Protein AF-A0A8D8LCX2-F1 (afdb_monomer_lite)

Organism: Culex pipiens (NCBI:txid7175)

Radius of gyration: 20.06 Å; chains: 1; bounding box: 46×40×58 Å

Structure (mmCIF, N/CA/C/O backbone):
data_AF-A0A8D8LCX2-F1
#
_entry.id   AF-A0A8D8LCX2-F1
#
loop_
_atom_site.group_PDB
_atom_site.id
_atom_site.type_symbol
_atom_site.label_atom_id
_atom_site.label_alt_id
_atom_site.label_comp_id
_atom_site.label_asym_id
_atom_site.label_entity_id
_atom_site.label_seq_id
_atom_site.pdbx_PDB_ins_code
_atom_site.Cartn_x
_atom_site.Cartn_y
_atom_site.Cartn_z
_atom_site.occupancy
_atom_site.B_iso_or_equiv
_atom_site.auth_seq_id
_atom_site.auth_comp_id
_atom_site.auth_asym_id
_atom_site.auth_atom_id
_atom_site.pdbx_PDB_model_num
ATOM 1 N N . GLY A 1 1 ? -2.195 1.682 -5.892 1.00 64.81 1 GLY A N 1
ATOM 2 C CA . GLY A 1 1 ? -2.215 1.460 -7.349 1.00 64.81 1 GLY A CA 1
ATOM 3 C C . GLY A 1 1 ? -3.031 0.234 -7.707 1.00 64.81 1 GLY A C 1
ATOM 4 O O . GLY A 1 1 ? -2.460 -0.830 -7.882 1.00 64.81 1 GLY A O 1
ATOM 5 N N . TRP A 1 2 ? -4.360 0.350 -7.808 1.00 81.69 2 TRP A N 1
ATOM 6 C CA . TRP A 1 2 ? -5.208 -0.808 -8.139 1.00 81.69 2 TRP A CA 1
ATOM 7 C C . TRP A 1 2 ? -5.316 -1.058 -9.650 1.00 81.69 2 TRP A C 1
ATOM 9 O O . TRP A 1 2 ? -5.360 -2.205 -10.067 1.00 81.69 2 TRP A O 1
ATOM 19 N N . VAL A 1 3 ? -5.315 0.005 -10.467 1.00 79.75 3 VAL A N 1
ATOM 20 C CA . VAL A 1 3 ? -5.459 -0.081 -11.933 1.00 79.75 3 VAL A CA 1
ATOM 21 C C . VAL A 1 3 ? -4.341 -0.921 -12.557 1.00 79.75 3 VAL A C 1
ATOM 23 O O . VAL A 1 3 ? -4.621 -1.839 -13.320 1.00 79.75 3 VAL A O 1
ATOM 26 N N . SER A 1 4 ? -3.088 -0.663 -12.177 1.00 74.88 4 SER A N 1
ATOM 27 C CA . SER A 1 4 ? -1.907 -1.374 -12.689 1.00 74.88 4 SER A CA 1
ATOM 28 C C . SER A 1 4 ? -1.832 -2.846 -12.278 1.00 74.88 4 SER A C 1
ATOM 30 O O . SER A 1 4 ? -1.096 -3.603 -12.898 1.00 74.88 4 SER A O 1
ATOM 32 N N . THR A 1 5 ? -2.567 -3.261 -11.241 1.00 77.94 5 THR A N 1
ATOM 33 C CA . THR A 1 5 ? -2.589 -4.657 -10.777 1.00 77.94 5 THR A CA 1
ATOM 34 C C . THR A 1 5 ? -3.696 -5.494 -11.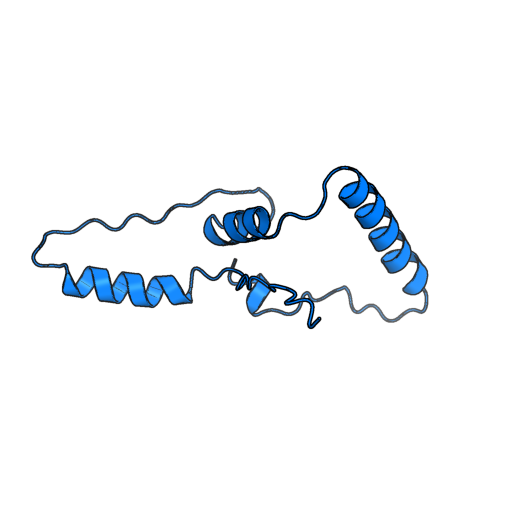414 1.00 77.94 5 THR A C 1
ATOM 36 O O . THR A 1 5 ? -3.635 -6.716 -11.323 1.00 77.94 5 THR A O 1
ATOM 39 N N . ILE A 1 6 ? -4.698 -4.877 -12.050 1.00 77.81 6 ILE A N 1
ATOM 40 C CA . ILE A 1 6 ? -5.835 -5.603 -12.644 1.00 77.81 6 ILE A CA 1
ATOM 41 C C . ILE A 1 6 ? -5.928 -5.469 -14.162 1.00 77.81 6 ILE A C 1
ATOM 43 O O . ILE A 1 6 ? -6.504 -6.336 -14.813 1.00 77.81 6 ILE A O 1
ATOM 47 N N . ALA A 1 7 ? -5.399 -4.384 -14.725 1.00 77.31 7 ALA A N 1
ATOM 48 C CA . ALA A 1 7 ? -5.407 -4.156 -16.155 1.00 77.31 7 ALA A CA 1
ATOM 49 C C . ALA A 1 7 ? -4.025 -4.522 -16.702 1.00 77.31 7 ALA A C 1
ATOM 51 O O . ALA A 1 7 ? -3.030 -3.955 -16.235 1.00 77.31 7 ALA A O 1
ATOM 52 N N . PRO A 1 8 ? -3.926 -5.436 -17.684 1.00 70.50 8 PRO A N 1
ATOM 53 C CA . PRO A 1 8 ? -2.694 -5.551 -18.441 1.00 70.50 8 PRO A CA 1
ATOM 54 C C . PRO A 1 8 ? -2.390 -4.184 -19.053 1.00 70.50 8 PRO A C 1
ATOM 56 O O . PRO A 1 8 ? -3.292 -3.483 -19.517 1.00 70.50 8 PRO A O 1
ATOM 59 N N . ILE A 1 9 ? -1.118 -3.789 -19.036 1.00 65.19 9 ILE A N 1
ATOM 60 C CA . ILE A 1 9 ? -0.679 -2.627 -19.802 1.00 65.19 9 ILE A CA 1
ATOM 61 C C . ILE A 1 9 ? -0.944 -2.960 -21.268 1.00 65.19 9 ILE A C 1
ATOM 63 O O . ILE A 1 9 ? -0.229 -3.756 -21.877 1.00 65.19 9 ILE A O 1
ATOM 67 N N . SER A 1 10 ? -2.005 -2.377 -21.820 1.00 63.97 10 SER A N 1
ATOM 68 C CA . SER A 1 10 ? -2.255 -2.360 -23.252 1.00 63.97 10 SER A CA 1
ATOM 69 C C . SER A 1 10 ? -1.157 -1.509 -23.883 1.00 63.97 10 SER A C 1
ATOM 71 O O . SER A 1 10 ? -1.280 -0.290 -23.994 1.00 63.97 10 SER A O 1
ATOM 73 N N . GLY A 1 11 ? -0.036 -2.137 -24.234 1.00 57.62 11 GLY A N 1
ATOM 74 C CA . GLY A 1 11 ? 0.881 -1.556 -25.207 1.00 57.62 11 GLY A CA 1
ATOM 75 C C . GLY A 1 11 ? 0.137 -1.369 -26.535 1.00 57.62 11 GLY A C 1
ATOM 76 O O . GLY A 1 11 ? -0.832 -2.094 -26.782 1.00 57.62 11 GLY A O 1
ATOM 77 N N . PRO A 1 12 ? 0.539 -0.410 -27.385 1.00 52.41 12 PRO A N 1
ATOM 78 C CA . PRO A 1 12 ? -0.098 -0.232 -28.679 1.00 52.41 12 PRO A CA 1
ATOM 79 C C . PRO A 1 12 ? 0.035 -1.535 -29.474 1.00 52.41 12 PRO A C 1
ATOM 81 O O . PRO A 1 12 ? 1.126 -1.915 -29.898 1.00 52.41 12 PRO A O 1
ATOM 84 N N . THR A 1 13 ? -1.080 -2.243 -29.643 1.00 53.59 13 THR A N 1
ATOM 85 C CA . THR A 1 13 ? -1.236 -3.244 -30.690 1.00 53.59 13 THR A CA 1
ATOM 86 C C . THR A 1 13 ? -1.343 -2.477 -31.994 1.00 53.59 13 THR A C 1
ATOM 88 O O . THR A 1 13 ? -2.441 -2.103 -32.399 1.00 53.59 13 THR A O 1
ATOM 91 N N . ASP A 1 14 ? -0.208 -2.200 -32.621 1.00 42.31 14 ASP A N 1
ATOM 92 C CA . ASP A 1 14 ? -0.201 -1.826 -34.025 1.00 42.31 14 ASP A CA 1
ATOM 93 C C . ASP A 1 14 ? 0.677 -2.830 -34.760 1.00 42.31 14 ASP A C 1
ATOM 95 O O . ASP A 1 14 ? 1.880 -2.959 -34.513 1.00 42.31 14 ASP A O 1
ATOM 99 N N . GLY A 1 15 ? 0.020 -3.651 -35.573 1.00 50.00 15 GLY A N 1
ATOM 100 C CA . GLY A 1 15 ? 0.674 -4.662 -36.377 1.00 50.00 15 GLY A CA 1
ATOM 101 C C . GLY A 1 15 ? 1.490 -3.984 -37.461 1.00 50.00 15 GLY A C 1
ATOM 102 O O . GLY A 1 15 ? 0.933 -3.592 -38.473 1.00 50.00 15 GLY A O 1
ATOM 103 N N . THR A 1 16 ? 2.800 -3.844 -37.271 1.00 44.66 16 THR A N 1
ATOM 104 C CA . THR A 1 16 ? 3.784 -3.725 -38.357 1.00 44.66 16 THR A CA 1
ATOM 105 C C . THR A 1 16 ? 5.179 -4.021 -37.795 1.00 44.66 16 THR A C 1
ATOM 107 O O . THR A 1 16 ? 5.531 -3.586 -36.698 1.00 44.66 16 THR A O 1
ATOM 110 N N . ASP A 1 17 ? 5.974 -4.777 -38.544 1.00 45.97 17 ASP A N 1
ATOM 111 C CA . ASP A 1 17 ? 7.212 -5.468 -38.162 1.00 45.97 17 ASP A CA 1
ATOM 112 C C . ASP A 1 17 ? 8.438 -4.573 -37.830 1.00 45.97 17 ASP A C 1
ATOM 114 O O . ASP A 1 17 ? 9.530 -4.756 -38.365 1.00 45.97 17 ASP A O 1
ATOM 118 N N . ALA A 1 18 ? 8.303 -3.615 -36.903 1.00 48.50 18 ALA A N 1
ATOM 119 C CA . ALA A 1 18 ? 9.381 -2.714 -36.451 1.00 48.50 18 ALA A CA 1
ATOM 120 C C . ALA A 1 18 ? 9.593 -2.682 -34.914 1.00 48.50 18 ALA A C 1
ATOM 122 O O . ALA A 1 18 ? 10.344 -1.855 -34.387 1.00 48.50 18 ALA A O 1
ATOM 123 N N . SER A 1 19 ? 8.947 -3.586 -34.172 1.00 49.53 19 SER A N 1
ATOM 124 C CA . SER A 1 19 ? 8.804 -3.569 -32.702 1.00 49.53 19 SER A CA 1
ATOM 125 C C . SER A 1 19 ? 10.043 -3.998 -31.902 1.00 49.53 19 SER A C 1
ATOM 127 O O . SER A 1 19 ? 10.137 -3.717 -30.707 1.00 49.53 19 SER A O 1
ATOM 129 N N . GLY A 1 20 ? 11.035 -4.627 -32.538 1.00 48.94 20 GLY A N 1
ATOM 130 C CA . GLY A 1 20 ? 12.274 -5.027 -31.863 1.00 48.94 20 GLY A CA 1
ATOM 131 C C . GLY A 1 20 ? 13.120 -3.833 -31.406 1.00 48.94 20 GLY A C 1
ATOM 132 O O . GLY A 1 20 ? 13.634 -3.822 -30.291 1.00 48.94 20 GLY A O 1
ATOM 133 N N . CYS A 1 21 ? 13.232 -2.788 -32.233 1.00 49.72 21 CYS A N 1
ATOM 134 C CA . CYS A 1 21 ? 14.119 -1.652 -31.960 1.00 49.72 21 CYS A CA 1
ATOM 135 C C . CYS A 1 21 ? 13.567 -0.700 -30.880 1.00 49.72 21 CYS A C 1
ATOM 137 O O . CYS A 1 21 ? 14.341 -0.136 -30.104 1.00 49.72 21 CYS A O 1
ATOM 139 N N . SER A 1 22 ? 12.243 -0.520 -30.797 1.00 57.75 22 SER A N 1
ATOM 140 C CA . SER A 1 22 ? 11.609 0.383 -29.823 1.00 57.75 22 SER A CA 1
ATOM 141 C C . SER A 1 22 ? 11.686 -0.162 -28.396 1.00 57.75 22 SER A C 1
ATOM 143 O O . SER A 1 22 ? 12.117 0.558 -27.495 1.00 57.75 22 SER A O 1
ATOM 145 N N . ILE A 1 23 ? 11.378 -1.448 -28.207 1.00 60.19 23 ILE A N 1
ATOM 146 C CA . ILE A 1 23 ? 11.485 -2.130 -26.911 1.00 60.19 23 ILE A CA 1
ATOM 147 C C . ILE A 1 23 ? 12.947 -2.216 -26.459 1.00 60.19 23 ILE A C 1
ATOM 149 O O . ILE A 1 23 ? 13.243 -1.981 -25.288 1.00 60.19 23 ILE A O 1
ATOM 153 N N . GLN A 1 24 ? 13.882 -2.497 -27.376 1.00 64.06 24 GLN A N 1
ATOM 154 C CA . GLN A 1 24 ? 15.312 -2.522 -27.055 1.00 64.06 24 GLN A CA 1
ATOM 155 C C . GLN A 1 24 ? 15.809 -1.142 -26.605 1.00 64.06 24 GLN A C 1
ATOM 157 O O . GLN A 1 24 ? 16.473 -1.024 -25.580 1.00 64.06 24 GLN A O 1
ATOM 162 N N . ARG A 1 25 ? 15.398 -0.075 -27.303 1.00 68.88 25 ARG A N 1
ATOM 163 C CA . ARG A 1 25 ? 15.744 1.307 -26.946 1.00 68.88 25 ARG A CA 1
ATOM 164 C C . ARG A 1 25 ? 15.174 1.723 -25.587 1.00 68.88 25 ARG A C 1
ATOM 166 O O . ARG A 1 25 ? 15.828 2.485 -24.877 1.00 68.88 25 ARG A O 1
ATOM 173 N N . GLU A 1 26 ? 13.977 1.273 -25.214 1.00 70.62 26 GLU A N 1
ATOM 174 C CA . GLU A 1 26 ? 13.441 1.509 -23.867 1.00 70.62 26 GLU A CA 1
ATOM 175 C C . GLU A 1 26 ? 14.204 0.731 -22.798 1.00 70.62 26 GLU A C 1
ATOM 177 O O . GLU A 1 26 ? 14.572 1.314 -21.779 1.00 70.62 26 GLU A O 1
ATOM 182 N N . LYS A 1 27 ? 14.535 -0.539 -23.053 1.00 71.38 27 LYS A N 1
ATOM 183 C CA . LYS A 1 27 ? 15.382 -1.340 -22.158 1.00 71.38 27 LYS A CA 1
ATOM 184 C C . LYS A 1 27 ? 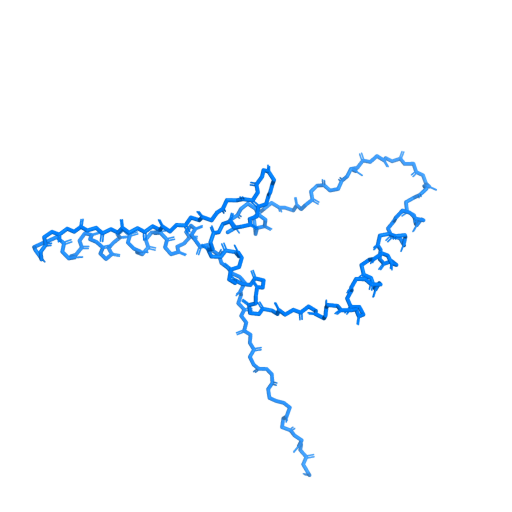16.744 -0.686 -21.929 1.00 71.38 27 LYS A C 1
ATOM 186 O O . LYS A 1 27 ? 17.171 -0.583 -20.784 1.00 71.38 27 LYS A O 1
ATOM 191 N N . ASP A 1 28 ? 17.380 -0.166 -22.976 1.00 78.38 28 ASP A N 1
ATOM 192 C CA . ASP A 1 28 ? 18.673 0.520 -22.874 1.00 78.38 28 ASP A CA 1
ATOM 193 C C . ASP A 1 28 ? 18.578 1.817 -22.058 1.00 78.38 28 ASP A C 1
ATOM 195 O O . ASP A 1 28 ? 19.476 2.146 -21.280 1.00 78.38 28 ASP A O 1
ATOM 199 N N . LYS A 1 29 ? 17.480 2.568 -22.208 1.00 78.06 29 LYS A N 1
ATOM 200 C CA . LYS A 1 29 ? 17.213 3.766 -21.397 1.00 78.06 29 LYS A CA 1
ATOM 201 C C . LYS A 1 29 ? 17.001 3.401 -19.931 1.00 78.06 29 LYS A C 1
ATOM 203 O O . LYS A 1 29 ? 17.614 4.023 -19.066 1.00 78.06 29 LYS A O 1
ATOM 208 N N . ILE A 1 30 ? 16.181 2.386 -19.656 1.00 77.81 30 ILE A N 1
ATOM 209 C CA . ILE A 1 30 ? 15.925 1.896 -18.298 1.00 77.81 30 ILE A CA 1
ATOM 210 C C . ILE A 1 30 ? 17.231 1.396 -17.679 1.00 77.81 30 ILE A C 1
ATOM 212 O O . ILE A 1 30 ? 17.549 1.802 -16.569 1.00 77.81 30 ILE A O 1
ATOM 216 N N . SER A 1 31 ? 18.045 0.638 -18.419 1.00 79.31 31 SER A N 1
ATOM 217 C CA . SER A 1 31 ? 19.341 0.130 -17.954 1.00 79.31 31 SER A CA 1
ATOM 218 C C . SER A 1 31 ? 20.303 1.248 -17.537 1.00 79.31 31 SER A C 1
ATOM 220 O O . SER A 1 31 ? 21.015 1.108 -16.543 1.00 79.31 31 SER A O 1
ATOM 222 N N . LYS A 1 32 ? 20.330 2.368 -18.270 1.00 81.12 32 LYS A N 1
ATOM 223 C CA . LYS A 1 32 ? 21.144 3.545 -17.915 1.00 81.12 32 LYS A CA 1
ATOM 224 C C . LYS A 1 32 ? 20.629 4.248 -16.660 1.00 81.12 32 LYS A C 1
ATOM 226 O O . LYS A 1 32 ? 21.424 4.738 -15.863 1.00 81.12 32 LYS A O 1
ATOM 231 N N . ILE A 1 33 ? 19.311 4.293 -16.472 1.00 77.88 33 ILE A N 1
ATOM 232 C CA . ILE A 1 33 ? 18.691 4.876 -15.275 1.00 77.88 33 ILE A CA 1
ATOM 233 C C . ILE A 1 33 ? 18.973 3.991 -14.059 1.00 77.88 33 ILE A C 1
ATOM 235 O O . ILE A 1 33 ? 19.421 4.502 -13.034 1.00 77.88 33 ILE A O 1
ATOM 239 N N . THR A 1 34 ? 18.789 2.675 -14.188 1.00 79.19 34 THR A N 1
ATOM 240 C CA . THR A 1 34 ? 19.003 1.710 -13.101 1.00 79.19 34 THR A CA 1
ATOM 241 C C . THR A 1 34 ? 20.460 1.618 -12.668 1.00 79.19 34 THR A C 1
ATOM 243 O O . THR A 1 34 ? 20.717 1.295 -11.515 1.00 79.19 34 THR A O 1
ATOM 246 N N . ALA A 1 35 ? 21.409 1.924 -13.561 1.00 79.50 35 ALA A N 1
ATOM 247 C CA . ALA A 1 35 ? 22.829 1.989 -13.219 1.00 79.50 35 ALA A CA 1
ATOM 248 C C . ALA A 1 35 ? 23.134 3.092 -12.188 1.00 79.50 35 ALA A C 1
ATOM 250 O O . ALA A 1 35 ? 23.968 2.894 -11.312 1.00 79.50 35 ALA A O 1
ATOM 251 N N . ASN A 1 36 ? 22.434 4.228 -12.266 1.00 80.75 36 ASN A N 1
ATOM 252 C CA . ASN A 1 36 ? 22.601 5.346 -11.331 1.00 80.75 36 ASN A CA 1
ATOM 253 C C . ASN A 1 36 ? 21.600 5.298 -10.163 1.00 80.75 36 ASN A C 1
ATOM 255 O O . ASN A 1 36 ? 21.871 5.838 -9.095 1.00 80.75 36 ASN A O 1
ATOM 259 N N . HIS A 1 37 ? 20.442 4.666 -10.368 1.00 79.38 37 HIS A N 1
ATOM 260 C CA . HIS A 1 37 ? 19.353 4.568 -9.398 1.00 79.38 37 HIS A CA 1
ATOM 261 C C . HIS A 1 37 ? 18.833 3.127 -9.373 1.00 79.38 37 HIS A C 1
ATOM 263 O O . HIS A 1 37 ? 17.851 2.816 -10.058 1.00 79.38 37 HIS A O 1
ATOM 269 N N . PRO A 1 38 ? 19.495 2.222 -8.630 1.00 85.06 38 PRO A N 1
ATOM 270 C CA . PRO A 1 38 ? 19.065 0.836 -8.554 1.00 85.06 38 PRO A CA 1
ATOM 271 C C . PRO A 1 38 ? 17.630 0.759 -8.033 1.00 85.06 38 PRO A C 1
ATOM 273 O O . PRO A 1 38 ? 17.227 1.496 -7.131 1.00 85.06 38 PRO A O 1
ATOM 276 N N . TYR A 1 39 ? 16.846 -0.139 -8.626 1.00 85.44 39 TYR A N 1
ATOM 277 C CA . TYR A 1 39 ? 15.444 -0.304 -8.272 1.00 85.44 39 TYR A CA 1
ATOM 278 C C . TYR A 1 39 ? 15.303 -0.730 -6.807 1.00 85.44 39 TYR A C 1
ATOM 280 O O . TYR A 1 39 ? 15.804 -1.778 -6.400 1.00 85.44 39 TYR A O 1
ATOM 288 N N . ASN A 1 40 ? 14.599 0.078 -6.014 1.00 90.81 40 ASN A N 1
ATOM 289 C CA . ASN A 1 40 ? 14.316 -0.219 -4.617 1.00 90.81 40 ASN A CA 1
ATOM 290 C C . ASN A 1 40 ? 12.855 -0.662 -4.464 1.00 90.81 40 ASN A C 1
ATOM 292 O O . ASN A 1 40 ? 11.930 0.147 -4.557 1.00 90.81 40 ASN A O 1
ATOM 296 N N . VAL A 1 41 ? 12.663 -1.954 -4.187 1.00 91.38 41 VAL A N 1
ATOM 297 C CA . VAL A 1 41 ? 11.339 -2.584 -4.044 1.00 91.38 41 VAL A CA 1
ATOM 298 C C . VAL A 1 41 ? 10.478 -1.940 -2.952 1.00 91.38 41 VAL A C 1
ATOM 300 O O . VAL A 1 41 ? 9.268 -1.820 -3.127 1.00 91.38 41 VAL A O 1
ATOM 303 N N . LEU A 1 42 ? 11.084 -1.469 -1.854 1.00 92.25 42 LEU A N 1
ATOM 304 C CA . LEU A 1 42 ? 10.359 -0.835 -0.745 1.00 92.25 42 LEU A CA 1
ATOM 305 C C . LEU A 1 42 ? 9.837 0.548 -1.144 1.00 92.25 42 LEU A C 1
ATOM 307 O O . LEU A 1 42 ? 8.727 0.927 -0.780 1.00 92.25 42 LEU A O 1
ATOM 311 N N . TRP A 1 43 ? 10.622 1.295 -1.924 1.00 91.69 43 TRP A N 1
ATOM 312 C CA . TRP A 1 43 ? 10.203 2.596 -2.447 1.00 91.69 43 TRP A CA 1
ATOM 3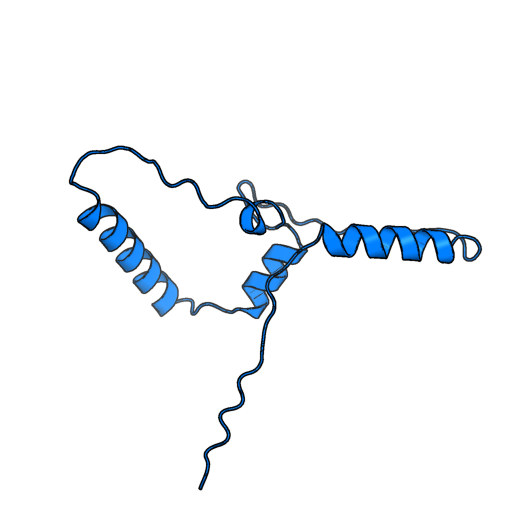13 C C . TRP A 1 43 ? 9.086 2.459 -3.477 1.00 91.69 43 TRP A C 1
ATOM 315 O O . TRP A 1 43 ? 8.132 3.234 -3.447 1.00 91.69 43 TRP A O 1
ATOM 325 N N . ALA A 1 44 ? 9.169 1.452 -4.347 1.00 90.00 44 ALA A N 1
ATOM 326 C CA . ALA A 1 44 ? 8.094 1.145 -5.282 1.00 90.00 44 ALA A CA 1
ATOM 327 C C . ALA A 1 44 ? 6.783 0.817 -4.543 1.00 90.00 44 ALA A C 1
ATOM 329 O O . ALA A 1 44 ? 5.741 1.397 -4.844 1.00 90.00 44 ALA A O 1
ATOM 330 N N . GLN A 1 45 ? 6.849 -0.018 -3.499 1.00 92.00 45 GLN A N 1
ATOM 331 C CA . GLN A 1 45 ? 5.687 -0.352 -2.672 1.00 92.00 45 GLN A CA 1
ATOM 332 C C . GLN A 1 45 ? 5.108 0.873 -1.947 1.00 92.00 45 GLN A C 1
ATOM 334 O O . GLN A 1 45 ? 3.889 1.037 -1.874 1.00 92.00 45 GLN A O 1
ATOM 339 N N . LEU A 1 46 ? 5.966 1.761 -1.438 1.00 92.12 46 LEU A N 1
ATOM 340 C CA . LEU A 1 46 ? 5.534 3.015 -0.824 1.00 92.12 46 LEU A CA 1
ATOM 341 C C . LEU A 1 46 ? 4.761 3.892 -1.823 1.00 92.12 46 LEU A C 1
ATOM 343 O O . LEU A 1 46 ? 3.729 4.467 -1.475 1.00 92.12 46 LEU A O 1
ATOM 347 N N . GLY A 1 47 ? 5.233 3.957 -3.071 1.00 91.88 47 GLY A N 1
ATOM 348 C CA . GLY A 1 47 ? 4.547 4.645 -4.163 1.00 91.88 47 GLY A CA 1
ATOM 349 C C . GLY A 1 47 ? 3.151 4.078 -4.434 1.00 91.88 47 GLY A C 1
ATOM 350 O O . GLY A 1 47 ? 2.189 4.843 -4.551 1.00 91.88 47 GLY A O 1
ATOM 351 N N . ASP A 1 48 ? 3.012 2.749 -4.446 1.00 91.38 48 ASP A N 1
ATOM 352 C CA . ASP A 1 48 ? 1.723 2.073 -4.633 1.00 91.38 48 ASP A CA 1
ATOM 353 C C . ASP A 1 48 ? 0.708 2.427 -3.536 1.00 91.38 48 ASP A C 1
ATOM 355 O O . ASP A 1 48 ? -0.463 2.681 -3.854 1.00 91.38 48 ASP A O 1
ATOM 359 N N . LEU A 1 49 ? 1.157 2.470 -2.273 1.00 91.75 49 LEU A N 1
ATOM 360 C CA . LEU A 1 49 ? 0.336 2.782 -1.095 1.00 91.75 49 LEU A CA 1
ATOM 361 C C . LEU A 1 49 ? -0.159 4.231 -1.092 1.00 91.75 49 LEU A C 1
ATOM 363 O O . LEU A 1 49 ? -1.318 4.481 -0.770 1.00 91.75 49 LEU A O 1
ATOM 367 N N . TYR A 1 50 ? 0.693 5.182 -1.485 1.00 92.19 50 TYR A N 1
ATOM 368 C CA . TYR A 1 50 ? 0.315 6.597 -1.562 1.00 92.19 50 TYR A CA 1
ATOM 369 C C . TYR A 1 50 ? -0.502 6.959 -2.803 1.00 92.19 50 TYR A C 1
ATOM 371 O O . TYR A 1 50 ? -0.996 8.087 -2.902 1.00 92.19 50 TYR A O 1
ATOM 379 N N . GLY A 1 51 ? -0.651 6.029 -3.747 1.00 88.75 51 GLY A N 1
ATOM 380 C CA . GLY A 1 51 ? -1.286 6.309 -5.030 1.00 88.75 51 GLY A CA 1
ATOM 381 C C . GLY A 1 51 ? -0.427 7.195 -5.934 1.00 88.75 51 GLY A C 1
ATOM 382 O O . GLY A 1 51 ? -0.972 7.854 -6.815 1.00 88.75 51 GLY A O 1
ATOM 383 N N . ALA A 1 52 ? 0.899 7.184 -5.754 1.00 87.00 52 ALA A N 1
ATOM 384 C CA . ALA A 1 52 ? 1.870 7.925 -6.561 1.00 87.00 52 ALA A CA 1
ATOM 385 C C . ALA A 1 52 ? 2.080 7.284 -7.952 1.00 87.00 52 ALA A C 1
ATOM 387 O O . ALA A 1 52 ? 3.202 7.120 -8.422 1.00 87.00 52 ALA A O 1
ATOM 388 N N . VAL A 1 53 ? 0.984 6.886 -8.596 1.00 79.44 53 VAL A N 1
ATOM 389 C CA . VAL A 1 53 ? 0.934 6.195 -9.885 1.00 79.44 53 VAL A CA 1
ATOM 390 C C . VAL A 1 53 ? 0.139 7.049 -10.870 1.00 79.44 53 VAL A C 1
ATOM 392 O O . VAL A 1 53 ? -1.051 7.287 -10.673 1.00 79.44 53 VAL A O 1
ATOM 395 N N . GLY A 1 54 ? 0.805 7.514 -11.929 1.00 80.88 54 GLY A N 1
ATOM 396 C CA . GLY A 1 54 ? 0.224 8.363 -12.974 1.00 80.88 54 GLY A CA 1
ATOM 397 C C . GLY A 1 54 ? 0.788 9.787 -13.006 1.00 80.88 54 GLY A C 1
ATOM 398 O O . GLY A 1 54 ? 1.683 10.144 -12.241 1.00 80.88 54 GLY A O 1
ATOM 399 N N . HIS A 1 55 ? 0.268 10.599 -13.926 1.00 82.44 55 HIS A N 1
ATOM 400 C CA . HIS A 1 55 ? 0.651 11.999 -14.097 1.00 82.44 55 HIS A CA 1
ATOM 401 C C . HIS A 1 55 ? -0.601 12.898 -14.085 1.00 82.44 55 HIS A C 1
ATOM 403 O O . HIS A 1 55 ? -1.552 12.597 -14.807 1.00 82.44 55 HIS A O 1
ATOM 409 N N . PRO A 1 56 ? -0.620 13.998 -13.309 1.00 87.44 56 PRO A N 1
ATOM 410 C CA . PRO A 1 56 ? 0.403 14.414 -12.347 1.00 87.44 56 PRO A CA 1
ATOM 411 C C . PRO A 1 56 ? 0.452 13.488 -11.123 1.00 87.44 56 PRO A C 1
ATOM 413 O O . PRO A 1 56 ? -0.564 12.921 -10.718 1.00 87.44 56 PRO A O 1
ATOM 416 N N . VAL A 1 57 ? 1.633 13.360 -10.513 1.00 87.94 57 VAL A N 1
ATOM 417 C CA . VAL A 1 57 ? 1.810 12.543 -9.304 1.00 87.94 57 VAL A CA 1
ATOM 418 C C . VAL A 1 57 ? 1.065 13.199 -8.142 1.00 87.94 57 VAL A C 1
ATOM 420 O O . VAL A 1 57 ? 1.291 14.370 -7.836 1.00 87.94 57 VAL A O 1
ATOM 423 N N . LYS A 1 58 ? 0.185 12.444 -7.479 1.00 89.25 58 LYS A N 1
ATOM 424 C CA . LYS A 1 58 ? -0.536 12.879 -6.276 1.00 89.25 58 LYS A CA 1
ATOM 425 C C . LYS A 1 58 ? -0.256 11.910 -5.136 1.00 89.25 58 LYS A C 1
ATOM 427 O O . LYS A 1 58 ? -0.320 10.701 -5.325 1.00 89.25 58 LYS A O 1
ATOM 432 N N . LEU A 1 59 ? 0.033 12.449 -3.955 1.00 91.50 59 LEU A N 1
ATOM 433 C CA . LEU A 1 59 ? 0.155 11.665 -2.727 1.00 91.50 59 LEU A CA 1
ATOM 434 C C . LEU A 1 59 ? -1.169 11.730 -1.970 1.00 91.50 59 LEU A C 1
ATOM 436 O O . LEU A 1 59 ? -1.704 12.815 -1.747 1.00 91.50 59 LEU A O 1
ATOM 440 N N . SER A 1 60 ? -1.694 10.573 -1.576 1.00 90.81 60 SER A N 1
ATOM 441 C CA . SER A 1 60 ? -2.978 10.458 -0.885 1.00 90.81 60 SER A CA 1
ATOM 442 C C . SER A 1 60 ? -2.856 9.630 0.394 1.00 90.81 60 SER A C 1
ATOM 444 O O . SER A 1 60 ? -2.145 8.629 0.436 1.00 90.81 60 SER A O 1
ATOM 446 N N . LYS A 1 61 ? -3.537 10.063 1.459 1.00 93.25 61 LYS A N 1
ATOM 447 C CA . LYS A 1 61 ? -3.665 9.343 2.733 1.00 93.25 61 LYS A CA 1
ATOM 448 C C . LYS A 1 61 ? -5.138 9.293 3.110 1.00 93.25 61 LYS A C 1
ATOM 450 O O . LYS A 1 61 ? -5.808 10.320 3.065 1.00 93.25 61 LYS A O 1
ATOM 455 N N . THR A 1 62 ? -5.615 8.121 3.513 1.00 93.94 62 THR A N 1
ATOM 456 C CA . THR A 1 62 ? -6.996 7.941 3.976 1.00 93.94 62 THR A CA 1
ATOM 457 C C . THR A 1 62 ? -6.997 7.864 5.495 1.00 93.94 62 THR A C 1
ATOM 459 O O . THR A 1 62 ? -6.350 6.988 6.063 1.00 93.94 62 THR A O 1
ATOM 462 N N . ILE A 1 63 ? -7.700 8.788 6.148 1.00 94.75 63 ILE A N 1
ATOM 463 C CA . ILE A 1 63 ? -7.867 8.820 7.604 1.00 94.75 63 ILE A CA 1
ATOM 464 C C . ILE A 1 63 ? -9.354 8.650 7.893 1.00 94.75 63 ILE A C 1
ATOM 466 O O . ILE A 1 63 ? -10.176 9.393 7.361 1.00 94.75 63 ILE A O 1
ATOM 470 N N . ILE A 1 64 ? -9.690 7.669 8.727 1.00 94.56 64 ILE A N 1
ATOM 471 C CA . ILE A 1 64 ? -11.059 7.431 9.184 1.00 94.56 64 ILE A CA 1
ATOM 472 C C . ILE A 1 64 ? -11.103 7.736 10.672 1.00 94.56 64 ILE A C 1
ATOM 474 O O . ILE A 1 64 ? -10.376 7.131 11.456 1.00 94.56 64 ILE A O 1
ATOM 478 N N . CYS A 1 65 ? -11.981 8.658 11.047 1.00 94.06 65 CYS A N 1
ATOM 479 C CA . CYS A 1 65 ? -12.245 9.015 12.432 1.00 94.06 65 CYS A CA 1
ATOM 480 C C . CYS A 1 65 ? -13.684 8.627 12.776 1.00 94.06 65 CYS A C 1
ATOM 482 O O . CYS A 1 65 ? -14.586 8.783 11.955 1.00 94.06 65 CYS A O 1
ATOM 484 N N . GLY A 1 66 ? -13.915 8.164 13.999 1.00 92.25 66 GLY A N 1
ATOM 485 C CA . GLY A 1 66 ? -15.257 7.900 14.509 1.00 92.25 66 GLY A CA 1
ATOM 486 C C . GLY A 1 66 ? -15.250 7.755 16.023 1.00 92.25 66 GLY A C 1
ATOM 487 O O . GLY A 1 66 ? -14.188 7.718 16.646 1.00 92.25 66 GLY A O 1
ATOM 488 N N . SER A 1 67 ? -16.439 7.712 16.625 1.00 93.94 67 SER A N 1
ATOM 489 C CA . SER A 1 67 ? -16.555 7.498 18.068 1.00 93.94 67 SER A CA 1
ATOM 490 C C . SER A 1 67 ? -16.157 6.058 18.436 1.00 93.94 67 SER A C 1
ATOM 492 O O . SER A 1 67 ? -16.257 5.160 17.594 1.00 93.94 67 SER A O 1
ATOM 494 N N . PRO A 1 68 ? -15.766 5.787 19.696 1.00 89.38 68 PRO A N 1
ATOM 495 C CA . PRO A 1 68 ? -15.414 4.434 20.141 1.00 89.38 68 PRO A CA 1
ATOM 496 C C . PRO A 1 68 ? -16.534 3.406 19.920 1.00 89.38 68 PRO A C 1
ATOM 498 O O . PRO A 1 68 ? -16.269 2.231 19.696 1.00 89.38 68 PRO A O 1
ATOM 501 N N . GLN A 1 69 ? -17.792 3.857 19.929 1.00 93.75 69 GLN A N 1
ATOM 502 C CA . GLN A 1 69 ? -18.981 3.029 19.696 1.00 93.75 69 GLN A CA 1
ATOM 503 C C . GLN A 1 69 ? -19.065 2.514 18.246 1.00 93.75 69 GLN A C 1
ATOM 505 O O . GLN A 1 69 ? -19.751 1.532 17.975 1.00 93.75 69 GLN A O 1
ATOM 510 N N . MET A 1 70 ? -18.364 3.162 17.310 1.00 93.38 70 MET A N 1
ATOM 511 C CA . MET A 1 70 ? -18.347 2.826 15.884 1.00 93.38 70 MET A CA 1
ATOM 512 C C . MET A 1 70 ? -17.129 1.981 15.480 1.00 93.38 70 MET A C 1
ATOM 514 O O . MET A 1 70 ? -16.903 1.794 14.283 1.00 93.38 70 MET A O 1
ATOM 518 N N . SER A 1 71 ? -16.357 1.451 16.438 1.00 94.00 71 SER A N 1
ATOM 519 C CA . SER A 1 71 ? -15.149 0.648 16.180 1.00 94.00 71 SER A CA 1
ATOM 520 C C . SER A 1 71 ? -15.400 -0.495 15.191 1.00 94.00 71 SER A C 1
ATOM 522 O O . SER A 1 71 ? -14.717 -0.589 14.176 1.00 94.00 71 SER A O 1
ATOM 524 N N . ASN A 1 72 ? -16.464 -1.275 15.405 1.00 95.56 72 ASN A N 1
ATOM 525 C CA . ASN A 1 72 ? -16.865 -2.374 14.520 1.00 95.56 72 ASN A CA 1
ATOM 526 C C . ASN A 1 72 ? -17.122 -1.922 13.070 1.00 95.56 72 ASN A C 1
ATOM 528 O O . ASN A 1 72 ? -16.870 -2.661 12.119 1.00 95.56 72 ASN A O 1
ATOM 532 N N . THR A 1 73 ? -17.658 -0.715 12.876 1.00 95.94 73 THR A N 1
ATOM 533 C CA . THR A 1 73 ? -17.906 -0.163 11.538 1.00 95.94 73 THR A CA 1
ATOM 534 C C . THR A 1 73 ? -16.604 0.307 10.900 1.00 95.94 73 THR A C 1
ATOM 536 O O . THR A 1 73 ? -16.376 0.039 9.722 1.00 95.94 73 THR A O 1
ATOM 539 N N . ILE A 1 74 ? -15.730 0.958 11.673 1.00 96.44 74 ILE A N 1
ATOM 540 C CA . ILE A 1 74 ? -14.401 1.382 11.217 1.00 96.44 74 ILE A CA 1
ATOM 541 C C . ILE A 1 74 ? -13.588 0.168 10.760 1.00 96.44 74 ILE A C 1
ATOM 543 O O . ILE A 1 74 ? -13.030 0.199 9.668 1.00 96.44 74 ILE A O 1
ATOM 547 N N . GLU A 1 75 ? -13.585 -0.922 11.526 1.00 95.62 75 GLU A N 1
ATOM 548 C CA . GLU A 1 75 ? -12.905 -2.170 11.159 1.00 95.62 75 GLU A CA 1
ATOM 549 C C . GLU A 1 75 ? -13.416 -2.742 9.833 1.00 95.62 75 GLU A C 1
ATOM 551 O O . GLU A 1 75 ? -12.621 -3.094 8.961 1.00 95.62 75 GLU A O 1
ATOM 556 N N . LYS A 1 76 ? -14.739 -2.769 9.628 1.00 96.81 76 LYS A N 1
ATOM 557 C CA . LYS A 1 76 ? -15.335 -3.222 8.361 1.00 96.81 76 LYS A CA 1
ATOM 558 C C . LYS A 1 76 ? -14.919 -2.341 7.186 1.00 96.81 76 LYS A C 1
ATOM 560 O O . LYS A 1 76 ? -14.589 -2.867 6.125 1.00 96.81 76 LYS A O 1
ATOM 565 N N . ILE A 1 77 ? -14.907 -1.020 7.365 1.00 96.62 77 ILE A N 1
ATOM 566 C CA . ILE A 1 77 ? -14.467 -0.087 6.321 1.00 96.62 77 ILE A CA 1
ATOM 567 C C . ILE A 1 77 ? -12.982 -0.297 6.020 1.00 96.62 77 ILE A C 1
ATOM 569 O O . ILE A 1 77 ? -12.613 -0.396 4.852 1.00 96.62 77 ILE A O 1
ATOM 573 N N . LEU A 1 78 ? -12.133 -0.417 7.044 1.00 95.38 78 LEU A N 1
ATOM 574 C CA . LEU A 1 78 ? -10.703 -0.681 6.873 1.00 95.38 78 LEU A CA 1
ATOM 575 C C . LEU A 1 78 ? -10.457 -2.003 6.139 1.00 95.38 78 LEU A C 1
ATOM 577 O O . LEU A 1 78 ? -9.596 -2.056 5.264 1.00 95.38 78 LEU A O 1
ATOM 581 N N . ASN A 1 79 ? -11.245 -3.038 6.429 1.00 95.62 79 ASN A N 1
ATOM 582 C CA . ASN A 1 79 ? -11.150 -4.327 5.750 1.00 95.62 79 ASN A CA 1
ATOM 583 C C . ASN A 1 79 ? -11.543 -4.247 4.266 1.00 95.62 79 ASN A C 1
ATOM 585 O O . ASN A 1 79 ? -10.929 -4.886 3.420 1.00 95.62 79 ASN A O 1
ATOM 589 N N . VAL A 1 80 ? -12.546 -3.440 3.919 1.00 95.69 80 VAL A N 1
ATOM 590 C CA . VAL A 1 80 ? -12.886 -3.197 2.510 1.00 95.69 80 VAL A CA 1
ATOM 591 C C . VAL A 1 80 ? -11.801 -2.355 1.833 1.00 95.69 80 VAL A C 1
ATOM 593 O O . VAL A 1 80 ? -11.389 -2.656 0.714 1.00 95.69 80 VAL A O 1
ATOM 596 N N . LEU A 1 81 ? -11.295 -1.317 2.504 1.00 94.50 81 LEU A N 1
ATOM 597 C CA . LEU A 1 81 ? -10.258 -0.444 1.956 1.00 94.50 81 LEU A CA 1
ATOM 598 C C . LEU A 1 81 ? -8.931 -1.166 1.727 1.00 94.50 81 LEU A C 1
ATOM 600 O O . LEU A 1 81 ? -8.267 -0.862 0.738 1.00 94.50 81 LEU A O 1
ATOM 604 N N . SER A 1 82 ? -8.557 -2.131 2.570 1.00 92.69 82 SER A N 1
ATOM 605 C CA . SER A 1 82 ? -7.330 -2.919 2.384 1.00 92.69 82 SER A CA 1
ATOM 606 C C . SER A 1 82 ? -7.330 -3.690 1.059 1.00 92.69 82 SER A C 1
ATOM 608 O O . SER A 1 82 ? -6.280 -3.863 0.445 1.00 92.69 82 SER A O 1
ATOM 610 N N . TYR A 1 83 ?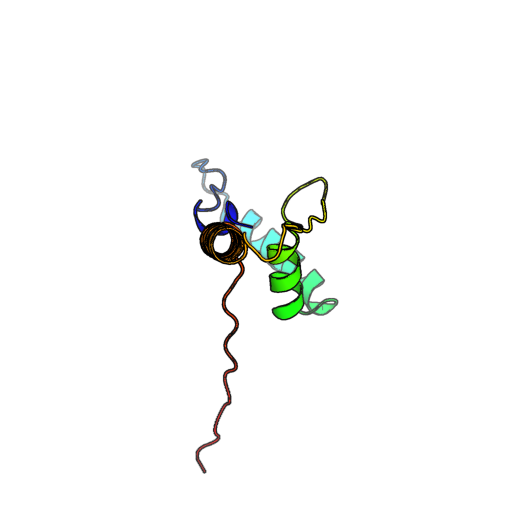 -8.507 -4.074 0.555 1.00 91.56 83 TYR A N 1
ATOM 611 C CA . TYR A 1 83 ? -8.642 -4.693 -0.761 1.00 91.56 83 TYR A CA 1
ATOM 612 C C . TYR A 1 83 ? -8.441 -3.698 -1.910 1.00 91.56 83 TYR A C 1
ATOM 614 O O . TYR A 1 83 ? -7.880 -4.066 -2.941 1.00 91.56 83 TYR A O 1
ATOM 622 N N . PHE A 1 84 ? -8.895 -2.450 -1.769 1.00 90.56 84 PHE A N 1
ATOM 623 C CA . PHE A 1 84 ? -8.771 -1.429 -2.818 1.00 90.56 84 PHE A CA 1
ATOM 624 C C . PHE A 1 84 ? -7.402 -0.734 -2.820 1.00 90.56 84 PHE A C 1
ATOM 626 O O . PHE A 1 84 ? -6.884 -0.382 -3.883 1.00 90.56 84 PHE A O 1
ATOM 633 N N . ILE A 1 85 ? -6.783 -0.569 -1.652 1.00 90.81 85 ILE A N 1
ATOM 634 C CA . ILE A 1 85 ? -5.439 -0.009 -1.491 1.00 90.81 85 ILE A CA 1
ATOM 635 C C . ILE A 1 85 ? -4.421 -1.150 -1.629 1.00 90.81 85 ILE A C 1
ATOM 637 O O . ILE A 1 85 ? -3.845 -1.628 -0.656 1.00 90.81 85 ILE A O 1
ATOM 641 N N . ARG A 1 86 ? -4.217 -1.615 -2.868 1.00 87.38 86 ARG A N 1
ATOM 642 C CA . ARG A 1 86 ? -3.250 -2.681 -3.181 1.00 87.38 86 ARG A CA 1
ATOM 643 C C . ARG A 1 86 ? -1.826 -2.155 -3.345 1.00 87.38 86 ARG A C 1
ATOM 645 O O . ARG A 1 86 ? -1.624 -1.055 -3.873 1.00 87.38 86 ARG A O 1
ATOM 652 N N . CYS A 1 87 ? -0.867 -2.997 -2.964 1.00 89.88 87 CYS A N 1
ATOM 653 C CA . CYS A 1 87 ? 0.566 -2.844 -3.209 1.00 89.88 87 CYS A CA 1
ATOM 654 C C . CYS A 1 87 ? 1.207 -4.214 -3.496 1.00 89.88 87 CYS A C 1
ATOM 656 O O . CYS A 1 87 ? 0.592 -5.255 -3.251 1.00 89.88 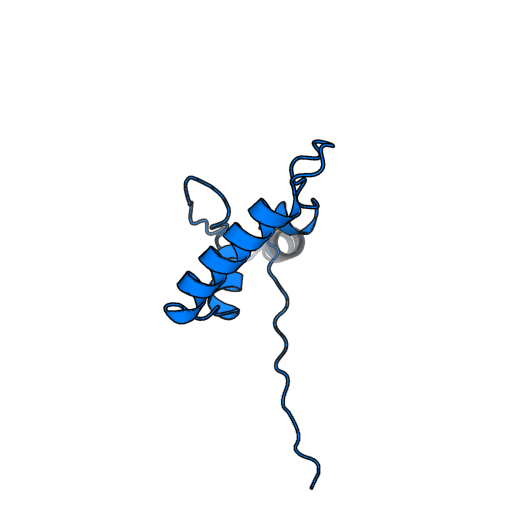87 CYS A O 1
ATOM 658 N N . SER A 1 88 ? 2.428 -4.210 -4.030 1.00 88.88 88 SER A N 1
ATOM 659 C CA . SER A 1 88 ? 3.175 -5.440 -4.323 1.00 88.88 88 SER A CA 1
ATOM 660 C C . SER A 1 88 ? 3.580 -6.195 -3.046 1.00 88.88 88 SER A C 1
ATOM 662 O O . SER A 1 88 ? 3.999 -5.580 -2.064 1.00 88.88 88 SER A O 1
ATOM 664 N N . GLU A 1 89 ? 3.493 -7.530 -3.065 1.00 90.06 89 GLU A N 1
ATOM 665 C CA . GLU A 1 89 ? 4.015 -8.387 -1.991 1.00 90.06 89 GLU A CA 1
ATOM 666 C C . GLU A 1 89 ? 5.549 -8.459 -2.083 1.00 90.06 89 GLU A C 1
ATOM 668 O O . GLU A 1 89 ? 6.099 -8.782 -3.136 1.00 90.06 89 GLU A O 1
ATOM 673 N N . ILE A 1 90 ? 6.250 -8.183 -0.979 1.00 89.44 90 ILE A N 1
ATOM 674 C CA . ILE A 1 90 ? 7.715 -8.260 -0.910 1.00 89.44 90 ILE A CA 1
ATOM 675 C C . ILE A 1 90 ? 8.111 -9.450 -0.043 1.00 89.44 90 ILE A C 1
ATOM 677 O O . ILE A 1 90 ? 7.758 -9.520 1.133 1.00 89.44 90 ILE A O 1
ATOM 681 N N . LYS A 1 91 ? 8.895 -10.369 -0.615 1.00 89.19 91 LYS A N 1
ATOM 682 C CA . LYS A 1 91 ? 9.421 -11.549 0.081 1.00 89.19 91 LYS A CA 1
ATOM 683 C C . LYS A 1 91 ? 10.916 -11.404 0.306 1.00 89.19 91 LYS A C 1
ATOM 685 O O . LYS A 1 91 ? 11.658 -11.041 -0.603 1.00 89.19 91 LYS A O 1
ATOM 690 N N . ARG A 1 92 ? 11.366 -11.723 1.520 1.00 87.38 92 ARG A N 1
ATOM 691 C CA . ARG A 1 92 ? 12.792 -11.854 1.820 1.00 87.38 92 ARG A CA 1
ATOM 692 C C . ARG A 1 92 ? 13.250 -13.240 1.384 1.00 87.38 92 ARG A C 1
ATOM 694 O O . ARG A 1 92 ? 12.874 -14.230 2.002 1.00 87.38 92 ARG A O 1
ATOM 701 N N . THR A 1 93 ? 14.091 -13.309 0.363 1.00 85.38 93 THR A N 1
ATOM 702 C CA . THR A 1 93 ? 14.824 -14.531 0.030 1.00 85.38 93 THR A CA 1
ATOM 703 C C . THR A 1 93 ? 16.103 -14.556 0.855 1.00 85.38 93 THR A C 1
ATOM 705 O O . THR A 1 93 ? 17.017 -13.769 0.615 1.00 85.38 93 THR A O 1
ATOM 708 N N . VAL A 1 94 ? 16.157 -15.419 1.867 1.00 81.19 94 VAL A N 1
ATOM 709 C CA . VAL A 1 94 ? 17.414 -15.713 2.560 1.00 81.19 94 VAL A CA 1
ATOM 710 C C . VAL A 1 94 ? 18.042 -16.881 1.811 1.00 81.19 94 VAL A C 1
ATOM 712 O O . VAL A 1 94 ? 17.489 -17.978 1.827 1.00 81.19 94 VAL A O 1
ATOM 715 N N . HIS A 1 95 ? 19.151 -16.647 1.110 1.00 73.31 95 HIS A N 1
ATOM 716 C CA . HIS A 1 95 ? 19.963 -17.753 0.616 1.00 73.31 95 HIS A CA 1
ATOM 717 C C . HIS A 1 95 ? 20.624 -18.398 1.832 1.00 73.31 95 HIS A C 1
ATOM 719 O O . HIS A 1 95 ? 21.529 -17.826 2.433 1.00 73.31 95 HIS A O 1
ATOM 725 N N . VAL A 1 96 ? 20.112 -19.558 2.237 1.00 68.25 96 VAL A N 1
ATOM 726 C CA . VAL A 1 96 ? 20.845 -20.437 3.142 1.00 68.25 96 VAL A CA 1
ATOM 727 C C . VAL A 1 96 ? 21.884 -21.123 2.270 1.00 68.25 96 VAL A C 1
ATOM 729 O O . VAL A 1 96 ? 21.533 -21.963 1.443 1.00 68.25 96 VAL A O 1
ATOM 732 N N . GLU A 1 97 ? 23.143 -20.709 2.387 1.00 63.00 97 GLU A N 1
ATOM 733 C CA . GLU A 1 97 ? 24.245 -21.486 1.830 1.00 63.00 97 GLU A CA 1
ATOM 734 C C . GLU A 1 97 ? 24.2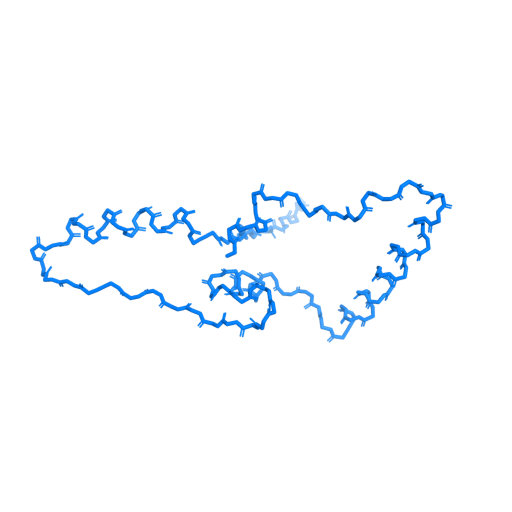59 -22.827 2.569 1.00 63.00 97 GLU A C 1
ATOM 736 O O . GLU A 1 97 ? 24.521 -22.896 3.770 1.00 63.00 97 GLU A O 1
ATOM 741 N N . ALA A 1 98 ? 23.851 -23.884 1.867 1.00 60.75 98 ALA A N 1
ATOM 742 C CA . ALA A 1 98 ? 24.030 -25.244 2.339 1.00 60.75 98 ALA A CA 1
ATOM 743 C C . ALA A 1 98 ? 25.530 -25.551 2.245 1.00 60.75 98 ALA A C 1
ATOM 745 O O . ALA A 1 98 ? 26.068 -25.626 1.140 1.00 60.75 98 ALA A O 1
ATOM 746 N N . PHE A 1 99 ? 26.179 -25.634 3.406 1.00 52.56 99 PHE A N 1
ATOM 747 C CA . PHE A 1 99 ? 27.548 -26.124 3.557 1.00 52.56 99 PHE A CA 1
ATOM 748 C C . PHE A 1 99 ? 27.607 -27.641 3.373 1.00 52.56 99 PHE A C 1
ATOM 750 O O . PHE A 1 99 ? 26.669 -28.324 3.852 1.00 52.56 99 PHE A O 1
#

Secondary structure (DSSP, 8-state):
--HHHHS--------SS-HHHHHHHHHHHHHHHHHHS---HHHHHHHHHHT--SSS-----------GGGHHHHHHHHHHHHHHS--------------

Sequence (99 aa):
GWVSTIAPISGPTDGTDASGCSIQREKDKISKITANHPYNVLWAQLGDLYGAVGHPVKLSKTIICGSPQMSNTIEKILNVLSYFIRCSEIKRTVHVEAF

InterPro domains:
  IPR028085 Folliculin-interacting protein, middle domain [PF14637] (1-91)

pLDDT: mean 80.43, std 14.94, range [42.31, 96.81]

Foldseek 3Di:
DQCPVPDDPPDDPDDDPPPPVVVVVVVVVVVVVCVVPPDDLVVQQVCLQQVQDDPPGGGDDDDDDDDPVCVVVVVVVVVVVPVVSDGDDDDDDDPPPDD